Protein AF-A0A357LHB8-F1 (afdb_monomer_lite)

Secondary structure (DSSP, 8-state):
-PPPP-TTSHHHHHHHHHHHHHHHHHHHHHHHHHHTT--TTS---HHHHHHHHHHHHHHHHHHHHHHHHHHHHHHHHHHHHHHHHHTTTSPP----S---EETTEE---PPPPTT--

Structure (mmCIF, N/CA/C/O backbone):
data_AF-A0A357LHB8-F1
#
_entry.id   AF-A0A357LHB8-F1
#
loop_
_atom_site.group_PDB
_atom_site.id
_atom_site.type_symbol
_atom_site.label_atom_id
_atom_site.label_alt_id
_atom_site.label_comp_id
_atom_site.label_asym_id
_atom_site.label_entity_id
_atom_site.label_seq_id
_atom_site.pdbx_PDB_ins_code
_atom_site.Cartn_x
_atom_site.Cartn_y
_atom_site.Cartn_z
_atom_site.occupancy
_atom_site.B_iso_or_equiv
_atom_site.auth_seq_id
_atom_site.auth_comp_id
_atom_site.auth_asym_id
_atom_site.auth_atom_id
_atom_site.pdbx_PDB_model_num
ATOM 1 N N . MET A 1 1 ? 27.459 2.389 -3.980 1.00 49.25 1 MET A N 1
ATOM 2 C CA . MET A 1 1 ? 26.128 2.828 -3.506 1.00 49.25 1 MET A CA 1
ATOM 3 C C . MET A 1 1 ? 25.556 1.722 -2.641 1.00 49.25 1 MET A C 1
ATOM 5 O O . MET A 1 1 ? 25.505 0.592 -3.102 1.00 49.25 1 MET A O 1
ATOM 9 N N . ASN A 1 2 ? 25.243 2.031 -1.383 1.00 43.38 2 ASN A N 1
ATOM 10 C CA . ASN A 1 2 ? 24.798 1.082 -0.362 1.00 43.38 2 ASN A CA 1
ATOM 11 C C . ASN A 1 2 ? 23.263 1.055 -0.344 1.00 43.38 2 ASN A C 1
ATOM 13 O O . ASN A 1 2 ? 22.656 2.096 -0.102 1.00 43.38 2 ASN A O 1
ATOM 17 N N . ILE A 1 3 ? 22.648 -0.095 -0.627 1.00 52.84 3 ILE A N 1
ATOM 18 C CA . ILE A 1 3 ? 21.189 -0.258 -0.589 1.00 52.84 3 ILE A CA 1
ATOM 19 C C . ILE A 1 3 ? 20.830 -0.749 0.823 1.00 52.84 3 ILE A C 1
ATOM 21 O O . ILE A 1 3 ? 21.325 -1.805 1.221 1.00 52.84 3 ILE A O 1
ATOM 25 N N . PRO A 1 4 ? 20.058 0.007 1.622 1.00 52.84 4 PRO A N 1
ATOM 26 C CA . PRO A 1 4 ? 19.720 -0.396 2.984 1.00 52.84 4 PRO A CA 1
ATOM 27 C C . PRO A 1 4 ? 18.797 -1.632 2.997 1.00 52.84 4 PRO A C 1
ATOM 29 O O . PRO A 1 4 ? 18.040 -1.846 2.047 1.00 52.84 4 PRO A O 1
ATOM 32 N N . PRO A 1 5 ? 18.839 -2.451 4.067 1.00 49.53 5 PRO A N 1
ATOM 33 C CA . PRO A 1 5 ? 18.018 -3.648 4.183 1.00 49.53 5 PRO A CA 1
ATOM 34 C C . PRO A 1 5 ? 16.543 -3.300 4.445 1.00 49.53 5 PRO A C 1
ATOM 36 O O . PRO A 1 5 ? 16.209 -2.407 5.220 1.00 49.53 5 PRO A O 1
ATOM 39 N N . ILE A 1 6 ? 15.671 -4.078 3.811 1.00 56.66 6 ILE A N 1
ATOM 40 C CA . ILE A 1 6 ? 14.194 -4.073 3.786 1.00 56.66 6 ILE A CA 1
ATOM 41 C C . ILE A 1 6 ? 13.491 -4.369 5.138 1.00 56.66 6 ILE A C 1
ATOM 43 O O . ILE A 1 6 ? 12.431 -4.986 5.179 1.00 56.66 6 ILE A O 1
ATOM 47 N N . ALA A 1 7 ? 14.035 -3.919 6.270 1.00 51.09 7 ALA A N 1
ATOM 48 C CA . ALA A 1 7 ? 13.507 -4.238 7.606 1.00 51.09 7 ALA A CA 1
ATOM 49 C C . ALA A 1 7 ? 12.233 -3.459 8.021 1.00 51.09 7 ALA A C 1
ATOM 51 O O . ALA A 1 7 ? 11.690 -3.710 9.093 1.00 51.09 7 ALA A O 1
ATOM 52 N N . ALA A 1 8 ? 11.737 -2.517 7.210 1.00 52.94 8 ALA A N 1
ATOM 53 C CA . ALA A 1 8 ? 10.692 -1.574 7.632 1.00 52.94 8 ALA A CA 1
ATOM 54 C C . ALA A 1 8 ? 9.237 -2.067 7.465 1.00 52.94 8 ALA A C 1
ATOM 56 O O . ALA A 1 8 ? 8.332 -1.455 8.020 1.00 52.94 8 ALA A O 1
ATOM 57 N N . ALA A 1 9 ? 8.988 -3.157 6.728 1.00 52.66 9 ALA A N 1
ATOM 58 C CA . ALA A 1 9 ? 7.619 -3.602 6.424 1.00 52.66 9 ALA A CA 1
ATOM 59 C C . ALA A 1 9 ? 6.981 -4.497 7.510 1.00 52.66 9 ALA A C 1
ATOM 61 O O . ALA A 1 9 ? 5.762 -4.612 7.571 1.00 52.66 9 ALA A O 1
ATOM 62 N N . GLN A 1 10 ? 7.769 -5.124 8.393 1.00 52.34 10 GLN A N 1
ATOM 63 C CA . GLN A 1 10 ? 7.239 -6.029 9.433 1.00 52.34 10 GLN A CA 1
ATOM 64 C C . GLN A 1 10 ? 6.751 -5.304 10.699 1.00 52.34 10 GLN A C 1
ATOM 66 O O . GLN A 1 10 ? 6.019 -5.882 11.500 1.00 52.34 10 GLN A O 1
ATOM 71 N N . THR A 1 11 ? 7.124 -4.040 10.895 1.00 56.31 11 THR A N 1
ATOM 72 C CA . THR A 1 11 ? 6.855 -3.294 12.134 1.00 56.31 11 THR A CA 1
ATOM 73 C C . THR A 1 11 ? 5.472 -2.632 12.188 1.00 56.31 11 THR A C 1
ATOM 75 O O . THR A 1 11 ? 4.976 -2.396 13.288 1.00 56.31 11 THR A O 1
ATOM 78 N N . GLY A 1 12 ? 4.819 -2.366 11.048 1.00 58.12 12 GLY A N 1
ATOM 79 C CA . GLY A 1 12 ? 3.508 -1.690 10.993 1.00 58.12 12 GLY A CA 1
ATOM 80 C C . GLY A 1 12 ? 2.334 -2.571 11.436 1.00 58.12 12 GLY A C 1
ATOM 81 O O . GLY A 1 12 ? 1.626 -2.243 12.388 1.00 58.12 12 GLY A O 1
ATOM 82 N N . ALA A 1 13 ? 2.205 -3.759 10.835 1.00 58.53 13 ALA A N 1
ATOM 83 C CA . ALA A 1 13 ? 1.100 -4.680 11.114 1.00 58.53 13 ALA A CA 1
ATOM 84 C C . ALA A 1 13 ? 1.068 -5.168 12.578 1.00 58.53 13 ALA A C 1
ATOM 86 O O . ALA A 1 13 ? 0.000 -5.303 13.178 1.00 58.53 13 ALA A O 1
ATOM 87 N N . ALA A 1 14 ? 2.241 -5.379 13.188 1.00 62.25 14 ALA A N 1
ATOM 88 C CA . ALA A 1 14 ? 2.348 -5.747 14.600 1.00 62.25 14 ALA A CA 1
ATOM 89 C C . ALA A 1 14 ? 1.921 -4.602 15.541 1.00 62.25 14 ALA A C 1
ATOM 91 O O . ALA A 1 14 ? 1.349 -4.848 16.605 1.00 62.25 14 ALA A O 1
ATOM 92 N N . ALA A 1 15 ? 2.154 -3.345 15.147 1.00 67.06 15 ALA A N 1
ATOM 93 C CA . ALA A 1 15 ? 1.762 -2.178 15.930 1.00 67.06 15 ALA A CA 1
ATOM 94 C C . ALA A 1 15 ? 0.240 -1.945 15.909 1.00 67.06 15 ALA A C 1
ATOM 96 O O . ALA A 1 15 ? -0.326 -1.603 16.947 1.00 67.06 15 ALA A O 1
ATOM 97 N N . GLY A 1 16 ? -0.430 -2.174 14.773 1.00 67.81 16 GLY A N 1
ATOM 98 C CA . GLY A 1 16 ? -1.893 -2.074 14.660 1.00 67.81 16 GLY A CA 1
ATOM 99 C C . GLY A 1 16 ? -2.626 -3.103 15.530 1.00 67.81 16 GLY A C 1
ATOM 100 O O . GLY A 1 16 ? -3.501 -2.744 16.319 1.00 67.81 16 GLY A O 1
ATOM 101 N N . ALA A 1 17 ? -2.198 -4.369 15.477 1.00 67.81 17 ALA A N 1
ATOM 102 C CA . ALA A 1 17 ? -2.757 -5.434 16.315 1.00 67.81 17 ALA A CA 1
ATOM 103 C C . ALA A 1 17 ? -2.575 -5.159 17.822 1.00 67.81 17 ALA A C 1
ATOM 105 O O . ALA A 1 17 ? -3.490 -5.384 18.614 1.00 67.81 17 ALA A O 1
ATOM 106 N N . SER A 1 18 ? -1.420 -4.608 18.211 1.00 75.12 18 SER A N 1
ATOM 107 C CA . SER A 1 18 ? -1.123 -4.236 19.600 1.00 75.12 18 SER A CA 1
ATOM 108 C C . SER A 1 18 ? -2.037 -3.117 20.127 1.00 75.12 18 SER A C 1
ATOM 110 O O . SER A 1 18 ? -2.521 -3.187 21.256 1.00 75.12 18 SER A O 1
ATOM 112 N N . ARG A 1 19 ? -2.359 -2.112 19.298 1.00 76.44 19 ARG A N 1
ATOM 113 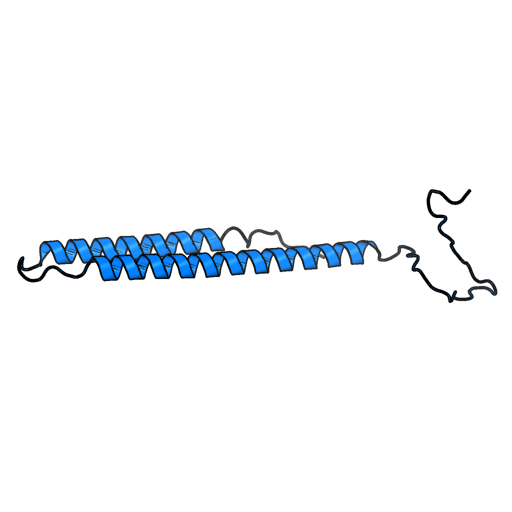C CA . ARG A 1 19 ? -3.279 -1.021 19.680 1.00 76.44 19 ARG A CA 1
ATOM 114 C C . ARG A 1 19 ? -4.714 -1.500 19.880 1.00 76.44 19 ARG A C 1
ATOM 116 O O . ARG A 1 19 ? -5.371 -1.069 20.823 1.00 76.44 19 ARG A O 1
ATOM 123 N N . ILE A 1 20 ? -5.193 -2.398 19.019 1.00 74.56 20 ILE A N 1
ATOM 124 C CA . ILE A 1 20 ? -6.540 -2.977 19.139 1.00 74.56 20 ILE A CA 1
ATOM 125 C C . ILE A 1 20 ? -6.655 -3.779 20.441 1.00 74.56 20 ILE A C 1
ATOM 127 O O . ILE A 1 20 ? -7.629 -3.611 21.174 1.00 74.56 20 ILE A O 1
ATOM 131 N N . ALA A 1 21 ? -5.640 -4.590 20.761 1.00 75.75 21 ALA A N 1
ATOM 132 C CA . ALA A 1 21 ? -5.585 -5.339 22.015 1.00 75.75 21 ALA A CA 1
ATOM 133 C C . ALA A 1 21 ? -5.597 -4.410 23.243 1.00 75.75 21 ALA A C 1
ATOM 135 O O . ALA A 1 21 ? -6.410 -4.597 24.144 1.00 75.75 21 ALA A O 1
ATOM 136 N N . ALA A 1 22 ? -4.790 -3.343 23.234 1.00 81.31 22 ALA A N 1
ATOM 137 C CA . ALA A 1 22 ? -4.752 -2.368 24.327 1.00 81.31 22 ALA A CA 1
ATOM 138 C C . ALA A 1 22 ? -6.096 -1.637 24.541 1.00 81.31 22 ALA A C 1
ATOM 140 O O . ALA A 1 22 ? -6.512 -1.404 25.681 1.00 81.31 22 ALA A O 1
ATOM 141 N N . ASN A 1 23 ? -6.803 -1.297 23.458 1.00 75.19 23 ASN A N 1
ATOM 142 C CA . ASN A 1 23 ? -8.128 -0.675 23.534 1.00 75.19 23 ASN A CA 1
ATOM 143 C C . ASN A 1 23 ? -9.178 -1.639 24.107 1.00 75.19 23 ASN A C 1
ATOM 145 O O . ASN A 1 23 ? -10.044 -1.223 24.879 1.00 75.19 23 ASN A O 1
ATOM 149 N N . PHE A 1 24 ? -9.084 -2.926 23.766 1.00 77.12 24 PHE A N 1
ATOM 150 C CA . PHE A 1 24 ? -9.965 -3.964 24.295 1.00 77.12 24 PHE A CA 1
ATOM 151 C C . PHE A 1 24 ? -9.715 -4.240 25.787 1.00 77.12 24 PHE A C 1
ATOM 153 O O . PHE A 1 24 ? -10.666 -4.314 26.561 1.00 77.12 24 PHE A O 1
ATOM 160 N N . ASP A 1 25 ? -8.456 -4.294 26.227 1.00 81.31 25 ASP A N 1
ATOM 161 C CA . ASP A 1 25 ? -8.115 -4.446 27.650 1.00 81.31 25 ASP A CA 1
ATOM 162 C C . ASP A 1 25 ? -8.580 -3.247 28.486 1.00 81.31 25 ASP A C 1
ATOM 164 O O . ASP A 1 25 ? -9.103 -3.401 29.594 1.00 81.31 25 ASP A O 1
ATOM 168 N N . THR A 1 26 ? -8.453 -2.036 27.937 1.00 81.69 26 THR A N 1
ATOM 169 C CA . THR A 1 26 ? -8.973 -0.817 28.574 1.00 81.69 26 THR A CA 1
ATOM 170 C C . THR A 1 26 ? -10.493 -0.885 28.713 1.00 81.69 26 THR A C 1
ATOM 172 O O . THR A 1 26 ? -11.032 -0.565 29.773 1.00 81.69 26 THR A O 1
ATOM 175 N N . PHE A 1 27 ? -11.191 -1.363 27.680 1.00 75.19 27 PHE A N 1
ATOM 176 C CA . PHE A 1 27 ? -12.632 -1.591 27.736 1.00 75.19 27 PHE A CA 1
ATOM 177 C C . PHE A 1 27 ? -13.021 -2.594 28.822 1.00 75.19 27 PHE A C 1
ATOM 179 O O . PHE A 1 27 ? -13.861 -2.275 29.660 1.00 75.19 27 PHE A O 1
ATOM 186 N N . LEU A 1 28 ? -12.394 -3.773 28.850 1.00 81.38 28 LEU A N 1
ATOM 187 C CA . LEU A 1 28 ? -12.686 -4.792 29.859 1.00 81.38 28 LEU A CA 1
ATOM 188 C C . LEU A 1 28 ? -12.412 -4.281 31.275 1.00 81.38 28 LEU A C 1
ATOM 190 O O . LEU A 1 28 ? -13.164 -4.586 32.199 1.00 81.38 28 LEU A O 1
ATOM 194 N N . THR A 1 29 ? -11.379 -3.459 31.448 1.00 81.44 29 THR A N 1
ATOM 195 C CA . THR A 1 29 ? -11.058 -2.831 32.734 1.00 81.44 29 THR A CA 1
ATOM 196 C C . THR A 1 29 ? -12.159 -1.868 33.173 1.00 81.44 29 THR A C 1
ATOM 198 O O . THR A 1 29 ? -12.622 -1.942 34.312 1.00 81.44 29 THR A O 1
ATOM 201 N N . LEU A 1 30 ? -12.626 -0.998 32.271 1.00 78.62 30 LEU A N 1
ATOM 202 C CA . LEU A 1 30 ? -13.725 -0.074 32.555 1.00 78.62 30 LEU A CA 1
ATOM 203 C C . LEU A 1 30 ? -15.043 -0.819 32.803 1.00 78.62 30 LEU A C 1
ATOM 205 O O . LEU A 1 30 ? -15.748 -0.487 33.752 1.00 78.62 30 LEU A O 1
ATOM 209 N N . LEU A 1 31 ? -15.336 -1.865 32.027 1.00 74.19 31 LEU A N 1
ATOM 210 C CA . LEU A 1 31 ? -16.508 -2.724 32.205 1.00 74.19 31 LEU A CA 1
ATOM 211 C C . LEU A 1 31 ? -16.493 -3.421 33.571 1.00 74.19 31 LEU A C 1
ATOM 213 O O . LEU A 1 31 ? -17.504 -3.459 34.267 1.00 74.19 31 LEU A O 1
ATOM 217 N N . THR A 1 32 ? -15.334 -3.934 33.984 1.00 76.44 32 THR A N 1
ATOM 218 C CA . THR A 1 32 ? -15.174 -4.615 35.276 1.00 76.44 32 THR A CA 1
ATOM 219 C C . THR A 1 32 ? -15.303 -3.630 36.440 1.00 76.44 32 THR A C 1
ATOM 221 O O . THR A 1 32 ? -15.953 -3.938 37.439 1.00 76.44 32 THR A O 1
ATOM 224 N N . ALA A 1 33 ? -14.734 -2.428 36.308 1.00 76.38 33 ALA A N 1
ATOM 225 C CA . ALA A 1 33 ? -14.856 -1.366 37.305 1.00 76.38 33 ALA A CA 1
ATOM 226 C C . ALA A 1 33 ? -16.301 -0.854 37.446 1.00 76.38 33 ALA A C 1
ATOM 228 O O . ALA A 1 33 ? -16.739 -0.547 38.557 1.00 76.38 33 ALA A O 1
ATOM 229 N N . GLN A 1 34 ? -17.045 -0.793 36.338 1.00 66.88 34 GLN A N 1
ATOM 230 C CA . GLN A 1 34 ? -18.466 -0.451 36.324 1.00 66.88 34 GLN A CA 1
ATOM 231 C C . GLN A 1 34 ? -19.302 -1.569 36.950 1.00 66.88 34 GLN A C 1
ATOM 233 O O . GLN A 1 34 ? -20.047 -1.293 37.876 1.00 66.88 34 GLN A O 1
ATOM 238 N N . LEU A 1 35 ? -19.123 -2.838 36.569 1.00 71.19 35 LEU A N 1
ATOM 239 C CA . LEU A 1 35 ? -19.827 -3.973 37.193 1.00 71.19 35 LEU A CA 1
ATOM 240 C 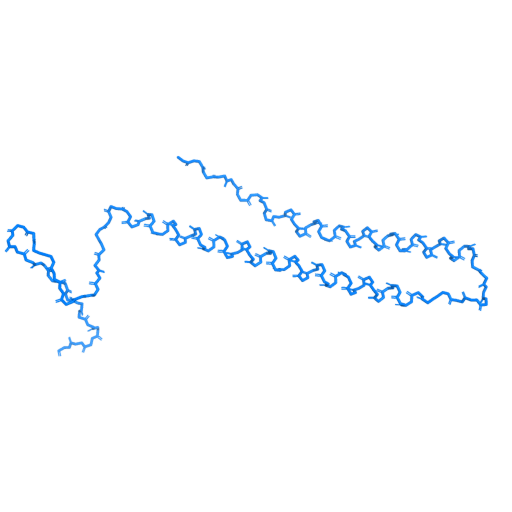C . LEU A 1 35 ? -19.645 -4.047 38.718 1.00 71.19 35 LEU A C 1
ATOM 242 O O . LEU A 1 35 ? -20.563 -4.459 39.420 1.00 71.19 35 LEU A O 1
ATOM 246 N N . GLN A 1 36 ? -18.488 -3.630 39.238 1.00 72.19 36 GLN A N 1
ATOM 247 C CA . GLN A 1 36 ? -18.245 -3.547 40.683 1.00 72.19 36 GLN A CA 1
ATOM 248 C C . GLN A 1 36 ? -18.975 -2.382 41.378 1.00 72.19 36 GLN A C 1
ATOM 250 O O . GLN A 1 36 ? -19.123 -2.425 42.595 1.00 72.19 36 GLN A O 1
ATOM 255 N N . ASN A 1 37 ? -19.423 -1.359 40.641 1.00 70.06 37 ASN A N 1
ATOM 256 C CA . ASN A 1 37 ? -20.022 -0.128 41.181 1.00 70.06 37 ASN A CA 1
ATOM 257 C C . ASN A 1 37 ? -21.420 0.211 40.612 1.00 70.06 37 ASN A C 1
ATOM 259 O O . ASN A 1 37 ? -21.915 1.308 40.861 1.00 70.06 37 ASN A O 1
ATOM 263 N N . GLN A 1 38 ? -22.051 -0.677 39.838 1.00 66.19 38 GLN A N 1
ATOM 264 C CA . GLN A 1 38 ? -23.315 -0.391 39.146 1.00 66.19 38 GLN A CA 1
ATOM 265 C C . GLN A 1 38 ? -24.547 -0.684 40.013 1.00 66.19 38 GLN A C 1
ATOM 267 O O . GLN A 1 38 ? -24.628 -1.712 40.687 1.00 66.19 38 GLN A O 1
ATOM 272 N N . ASP A 1 39 ? -25.530 0.214 39.933 1.00 63.28 39 ASP A N 1
ATOM 273 C CA . ASP A 1 39 ? -26.895 -0.010 40.408 1.00 63.28 39 ASP A CA 1
ATOM 274 C C . ASP A 1 39 ? -27.633 -0.915 39.392 1.00 63.28 39 ASP A C 1
ATOM 276 O O . ASP A 1 39 ? -27.606 -0.626 38.192 1.00 63.28 39 ASP A O 1
ATOM 280 N N . PRO A 1 40 ? -28.275 -2.021 39.817 1.00 58.31 40 PRO A N 1
ATOM 281 C CA . PRO A 1 40 ? -28.928 -2.991 38.929 1.00 58.31 40 PRO A CA 1
ATOM 282 C C . PRO A 1 40 ? -30.072 -2.441 38.056 1.00 58.31 40 PRO A C 1
ATOM 284 O O . PRO A 1 40 ? -30.562 -3.172 37.195 1.00 58.31 40 PRO A O 1
ATOM 287 N N . LEU A 1 41 ? -30.522 -1.199 38.269 1.00 60.47 41 LEU A N 1
ATOM 288 C CA . LEU A 1 41 ? -31.634 -0.587 37.533 1.00 60.47 41 LEU A CA 1
ATOM 289 C C . LEU A 1 41 ? -31.227 0.227 36.290 1.00 60.47 41 LEU A C 1
ATOM 291 O O . LEU A 1 41 ? -32.114 0.552 35.503 1.00 60.47 41 LEU A O 1
ATOM 295 N N . ASP A 1 42 ? -29.933 0.490 36.068 1.00 60.06 42 ASP A N 1
ATOM 296 C CA . ASP A 1 42 ? -29.416 1.181 34.870 1.00 60.06 42 ASP A CA 1
ATOM 297 C C . ASP A 1 42 ? -28.308 0.350 34.187 1.00 60.06 42 ASP A C 1
ATOM 299 O O . ASP A 1 42 ? -27.106 0.612 34.336 1.00 60.06 42 ASP A O 1
ATOM 303 N N . PRO A 1 43 ? -28.676 -0.706 33.437 1.00 60.28 43 PRO A N 1
ATOM 304 C CA . PRO A 1 43 ? -27.705 -1.458 32.659 1.00 60.28 43 PRO A CA 1
ATOM 305 C C . PRO A 1 43 ? -27.106 -0.543 31.584 1.00 60.28 43 PRO A C 1
ATOM 307 O O . PRO A 1 43 ? -27.803 -0.039 30.705 1.00 60.28 43 PRO A O 1
ATOM 310 N N . LEU A 1 44 ? -25.794 -0.316 31.664 1.00 62.44 44 LEU A N 1
ATOM 311 C CA . LEU A 1 44 ? -25.057 0.460 30.671 1.00 62.44 44 LEU A CA 1
ATOM 312 C C . LEU A 1 44 ? -25.156 -0.221 29.296 1.00 62.44 44 LEU A C 1
ATOM 314 O O . LEU A 1 44 ? -25.083 -1.450 29.197 1.00 62.44 44 LEU A O 1
ATOM 318 N N . ASP A 1 45 ? -25.265 0.585 28.238 1.00 67.69 45 ASP A N 1
ATOM 319 C CA . ASP A 1 45 ? -25.386 0.151 26.839 1.00 67.69 45 ASP A CA 1
ATOM 320 C C . ASP A 1 45 ? -24.028 -0.360 26.308 1.00 67.69 45 ASP A C 1
ATOM 322 O O . ASP A 1 45 ? -23.327 0.267 25.509 1.00 67.69 45 ASP A O 1
ATOM 326 N N . THR A 1 46 ? -23.599 -1.490 26.866 1.00 66.94 46 THR A N 1
ATOM 327 C CA . THR A 1 46 ? -22.292 -2.127 26.650 1.00 66.94 46 THR A CA 1
ATOM 328 C C . THR A 1 46 ? -22.105 -2.522 25.180 1.00 66.94 46 THR A C 1
ATOM 330 O O . THR A 1 46 ? -21.003 -2.437 24.629 1.00 66.94 46 THR A O 1
ATOM 333 N N . ASP A 1 47 ? -23.211 -2.848 24.513 1.00 72.25 47 ASP A N 1
ATOM 334 C CA . ASP A 1 47 ? -23.262 -3.241 23.108 1.00 72.25 47 ASP A CA 1
ATOM 335 C C . ASP A 1 47 ? -22.842 -2.104 22.168 1.00 72.25 47 ASP A C 1
ATOM 337 O O . ASP A 1 47 ? -22.134 -2.332 21.179 1.00 72.25 47 ASP A O 1
ATOM 341 N N . LYS A 1 48 ? -23.194 -0.851 22.491 1.00 75.06 48 LYS A N 1
ATOM 342 C CA . LYS A 1 48 ? -22.785 0.316 21.695 1.00 75.06 48 LYS A CA 1
ATOM 343 C C . LYS A 1 48 ? -21.285 0.561 21.721 1.00 75.06 48 LYS A C 1
ATOM 345 O O . LYS A 1 48 ? -20.733 1.003 20.712 1.00 75.06 48 LYS A O 1
ATOM 350 N N . PHE A 1 49 ? -20.627 0.324 22.852 1.00 73.94 49 PHE A N 1
ATOM 351 C CA . PHE A 1 49 ? -19.186 0.539 22.967 1.00 73.94 49 PHE A CA 1
ATOM 352 C C . PHE A 1 49 ? -18.406 -0.561 22.243 1.00 73.94 49 PHE A C 1
ATOM 354 O O . PHE A 1 49 ? -17.481 -0.266 21.487 1.00 73.94 49 PHE A O 1
ATOM 361 N N . VAL A 1 50 ? -18.825 -1.821 22.402 1.00 78.56 50 VAL A N 1
ATOM 362 C CA . VAL A 1 50 ? -18.245 -2.952 21.661 1.00 78.56 50 VAL A CA 1
ATOM 363 C C . VAL A 1 50 ? -18.396 -2.741 20.156 1.00 78.56 50 VAL A C 1
ATOM 365 O O . VAL A 1 50 ? -17.427 -2.906 19.418 1.00 78.56 50 VAL A O 1
ATOM 368 N N . SER A 1 51 ? -19.570 -2.295 19.702 1.00 83.62 51 SER A N 1
ATOM 369 C CA . SER A 1 51 ? -19.812 -1.996 18.285 1.00 83.62 51 SER A CA 1
ATOM 370 C C . SER A 1 51 ? -18.857 -0.922 17.751 1.00 83.62 51 SER A C 1
ATOM 372 O O . SER A 1 51 ? -18.228 -1.121 16.715 1.00 83.62 51 SER A O 1
ATOM 374 N N . GLN A 1 52 ? -18.667 0.175 18.493 1.00 82.00 52 GLN A N 1
ATOM 375 C CA . GLN A 1 52 ? -17.717 1.234 18.124 1.00 82.00 52 GLN A CA 1
ATOM 376 C C . GLN A 1 52 ? -16.263 0.742 18.092 1.00 82.00 52 GLN A C 1
ATOM 378 O O . GLN A 1 52 ? -15.496 1.152 17.223 1.00 82.00 52 GLN A O 1
ATOM 383 N N . LEU A 1 53 ? -15.873 -0.154 19.004 1.00 82.88 53 LEU A N 1
ATOM 384 C CA . LEU A 1 53 ? -14.526 -0.729 19.027 1.00 82.88 53 LEU A CA 1
ATOM 385 C C . LEU A 1 53 ? -14.278 -1.642 17.822 1.00 82.88 53 LEU A C 1
ATOM 387 O O . LEU A 1 53 ? -13.208 -1.578 17.215 1.00 82.88 53 LEU A O 1
ATOM 391 N N . VAL A 1 54 ? -15.259 -2.471 17.456 1.00 84.38 54 VAL A N 1
ATOM 392 C CA . VAL A 1 54 ? -15.189 -3.324 16.258 1.00 84.38 54 VAL A CA 1
ATOM 393 C C . VAL A 1 54 ? -15.074 -2.470 14.999 1.00 84.38 54 VAL A C 1
ATOM 395 O O . VAL A 1 54 ? -14.231 -2.745 14.145 1.00 84.38 54 VAL A O 1
ATOM 398 N N . GLU A 1 55 ? -15.868 -1.406 14.904 1.00 86.06 55 GLU A N 1
ATOM 399 C CA . GLU A 1 55 ? -15.839 -0.496 13.762 1.00 86.06 55 GLU A CA 1
ATOM 400 C C . GLU A 1 55 ? -14.495 0.237 13.660 1.00 86.06 55 GLU A C 1
ATOM 402 O O . GLU A 1 55 ? -13.871 0.245 12.599 1.00 86.06 55 GLU A O 1
ATOM 407 N N . PHE A 1 56 ? -13.965 0.735 14.781 1.00 83.94 56 PHE A N 1
ATOM 408 C CA . PHE A 1 56 ? -12.633 1.340 14.827 1.00 83.94 56 PHE A CA 1
ATOM 409 C C . PHE A 1 56 ? -11.525 0.350 14.429 1.00 83.94 56 PHE A C 1
ATOM 411 O O . PHE A 1 56 ? -10.647 0.685 13.636 1.00 83.94 56 PHE A O 1
ATOM 418 N N . SER A 1 57 ? -11.586 -0.889 14.928 1.00 82.56 57 SER A N 1
ATOM 419 C CA . SER A 1 57 ? -10.648 -1.962 14.571 1.00 82.56 57 SER A CA 1
ATOM 420 C C . SER A 1 57 ? -10.675 -2.272 13.071 1.00 82.56 57 SER A C 1
ATOM 422 O O . SER A 1 57 ? -9.625 -2.438 12.450 1.00 82.56 57 SER A O 1
ATOM 424 N N . SER A 1 58 ? -11.863 -2.291 12.461 1.00 84.62 58 SER A N 1
ATOM 425 C CA . SER A 1 58 ? -12.021 -2.505 11.019 1.00 84.62 58 SER A CA 1
ATOM 426 C C . SER A 1 58 ? -11.434 -1.358 10.186 1.00 84.62 58 SER A C 1
ATOM 428 O O . SER A 1 58 ? -10.759 -1.600 9.179 1.00 84.62 58 SER A O 1
ATOM 430 N N . VAL A 1 59 ? -11.626 -0.110 10.624 1.00 88.00 59 VAL A N 1
ATOM 431 C CA . VAL A 1 59 ? -11.035 1.070 9.975 1.00 88.00 59 VAL A CA 1
ATOM 432 C C . VAL A 1 59 ? -9.509 1.043 10.073 1.00 88.00 59 VAL A C 1
ATOM 434 O O . VAL A 1 59 ? -8.837 1.209 9.056 1.00 88.00 59 VAL A O 1
ATOM 437 N N . GLU A 1 60 ? -8.946 0.765 11.250 1.00 82.75 60 GLU A N 1
ATOM 438 C CA . GLU A 1 60 ? -7.491 0.640 11.435 1.00 82.75 60 GLU A CA 1
ATOM 439 C C . GLU A 1 60 ? -6.900 -0.479 10.567 1.00 82.75 60 GLU A C 1
ATOM 441 O O . GLU A 1 60 ? -5.890 -0.270 9.895 1.00 82.75 60 GLU A O 1
ATOM 446 N N . GLN A 1 61 ? -7.557 -1.642 10.494 1.00 84.25 61 GLN A N 1
ATOM 447 C CA . GLN A 1 61 ? -7.135 -2.721 9.594 1.00 84.25 61 GLN A CA 1
ATOM 448 C C . GLN A 1 61 ? -7.144 -2.287 8.123 1.00 84.25 61 GLN A C 1
ATOM 450 O O . GLN A 1 61 ? -6.225 -2.626 7.378 1.00 84.25 61 GLN A O 1
ATOM 455 N N . SER A 1 62 ? -8.144 -1.508 7.705 1.00 86.56 62 SER A N 1
ATOM 456 C CA . SER A 1 62 ? -8.225 -0.976 6.339 1.00 86.56 62 SER A CA 1
ATOM 457 C C . SER A 1 62 ? -7.099 0.022 6.045 1.00 86.56 62 SER A C 1
ATOM 459 O O . SER A 1 62 ? -6.508 -0.005 4.966 1.00 86.56 62 SER A O 1
ATOM 461 N N . ILE A 1 63 ? -6.754 0.876 7.013 1.00 86.25 63 ILE A N 1
ATOM 462 C CA . ILE A 1 63 ? -5.623 1.808 6.909 1.00 86.25 63 ILE A CA 1
ATOM 463 C C . ILE A 1 63 ? -4.301 1.040 6.773 1.00 86.25 63 ILE A C 1
ATOM 465 O O . ILE A 1 63 ? -3.495 1.361 5.898 1.00 86.25 63 ILE A O 1
ATOM 469 N N . GLU A 1 64 ? -4.081 0.009 7.589 1.00 83.25 64 GLU A N 1
ATOM 470 C CA . GLU A 1 64 ? -2.877 -0.826 7.504 1.00 83.25 64 GLU A CA 1
ATOM 471 C C . GLU A 1 64 ? -2.796 -1.594 6.178 1.00 83.25 64 GLU A C 1
ATOM 473 O O . GLU A 1 64 ? -1.730 -1.662 5.563 1.00 83.25 64 GLU A O 1
ATOM 478 N N . ALA A 1 65 ? -3.919 -2.115 5.677 1.00 85.38 65 ALA A N 1
ATOM 479 C CA . ALA A 1 65 ? -3.969 -2.742 4.360 1.00 85.38 65 ALA A CA 1
ATOM 480 C C . ALA A 1 65 ? -3.553 -1.761 3.249 1.00 85.38 65 ALA A C 1
ATOM 482 O O . ALA A 1 65 ? -2.718 -2.105 2.411 1.00 85.38 65 ALA A O 1
ATOM 483 N N . ASN A 1 66 ? -4.058 -0.525 3.281 1.00 90.56 66 ASN A N 1
ATOM 484 C CA . ASN A 1 66 ? -3.678 0.511 2.318 1.00 90.56 66 ASN A CA 1
ATOM 485 C C . ASN A 1 66 ? -2.181 0.856 2.392 1.00 90.56 66 ASN A C 1
ATOM 487 O O . ASN A 1 66 ? -1.523 0.921 1.356 1.00 90.56 66 ASN A O 1
ATOM 491 N N . ARG A 1 67 ? -1.603 0.979 3.594 1.00 86.38 67 ARG A N 1
ATOM 492 C CA . ARG A 1 67 ? -0.150 1.195 3.766 1.00 86.38 67 ARG A CA 1
ATOM 493 C C . ARG A 1 67 ? 0.691 0.062 3.183 1.00 86.38 67 ARG A C 1
ATOM 495 O O . ARG A 1 67 ? 1.735 0.301 2.568 1.00 86.38 67 ARG A O 1
ATOM 502 N N . ASN A 1 68 ? 0.243 -1.179 3.354 1.00 85.94 68 ASN A N 1
ATOM 503 C CA . ASN A 1 68 ? 0.919 -2.336 2.771 1.00 85.94 68 ASN A CA 1
ATOM 504 C C . ASN A 1 68 ? 0.866 -2.293 1.238 1.00 85.94 68 ASN A C 1
ATOM 506 O O . ASN A 1 68 ? 1.875 -2.565 0.587 1.00 85.94 68 ASN A O 1
ATOM 510 N N . LEU A 1 69 ? -0.268 -1.893 0.653 1.00 91.25 69 LEU A N 1
ATOM 511 C CA . LEU A 1 69 ? -0.396 -1.705 -0.795 1.00 91.25 69 LEU A CA 1
ATOM 512 C C . LEU A 1 69 ? 0.531 -0.599 -1.315 1.00 91.25 69 LEU A C 1
ATOM 514 O O . LEU A 1 69 ? 1.235 -0.815 -2.299 1.00 91.25 69 LEU A O 1
ATOM 518 N N . GLU A 1 70 ? 0.601 0.548 -0.639 1.00 90.38 70 GLU A N 1
ATOM 519 C CA . GLU A 1 70 ? 1.540 1.628 -0.981 1.00 90.38 70 GLU A CA 1
ATOM 520 C C . GLU A 1 70 ? 2.999 1.148 -0.943 1.00 90.38 70 GLU A C 1
ATOM 522 O O . GLU A 1 70 ? 3.786 1.442 -1.846 1.00 90.38 70 GLU A O 1
ATOM 527 N N . THR A 1 71 ? 3.349 0.339 0.059 1.00 89.12 71 THR A N 1
ATOM 528 C CA . THR A 1 71 ? 4.683 -0.266 0.177 1.00 89.12 71 THR A CA 1
ATOM 529 C C . THR A 1 71 ? 4.984 -1.198 -0.999 1.00 89.12 71 THR A C 1
ATOM 531 O O . THR A 1 71 ? 6.067 -1.126 -1.583 1.00 89.12 71 THR A O 1
ATOM 534 N N . LEU A 1 72 ? 4.030 -2.050 -1.387 1.00 89.81 72 LEU A N 1
ATOM 535 C CA . LEU A 1 72 ? 4.177 -2.941 -2.541 1.00 89.81 72 LEU A CA 1
ATOM 536 C C . LEU A 1 72 ? 4.351 -2.159 -3.850 1.00 89.81 72 LEU A C 1
ATOM 538 O O . LEU A 1 72 ? 5.209 -2.510 -4.658 1.00 89.81 72 LEU A O 1
ATOM 542 N N . ILE A 1 73 ? 3.600 -1.071 -4.039 1.00 93.62 73 ILE A N 1
ATOM 543 C CA . ILE A 1 73 ? 3.744 -0.182 -5.202 1.00 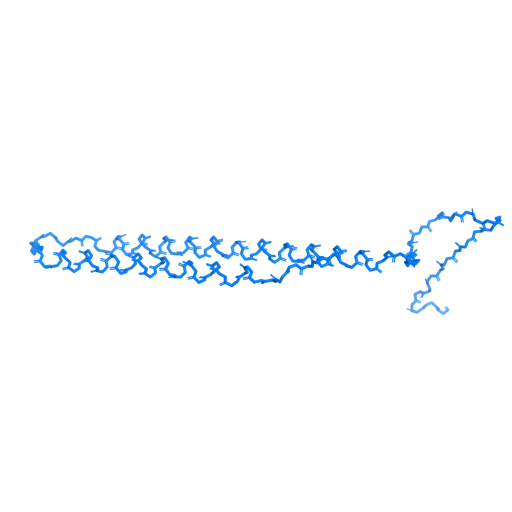93.62 73 ILE A CA 1
ATOM 544 C C . ILE A 1 73 ? 5.146 0.447 -5.235 1.00 93.62 73 ILE A C 1
ATOM 546 O O . ILE A 1 73 ? 5.792 0.473 -6.286 1.00 93.62 73 ILE A O 1
ATOM 550 N N . GLY A 1 74 ? 5.661 0.902 -4.089 1.00 92.56 74 GLY A N 1
ATOM 551 C CA . GLY A 1 74 ? 7.022 1.439 -3.988 1.00 92.56 74 GLY A CA 1
ATOM 552 C C . GLY A 1 74 ? 8.103 0.410 -4.343 1.00 92.56 74 GLY A C 1
ATOM 553 O O . GLY A 1 74 ? 9.071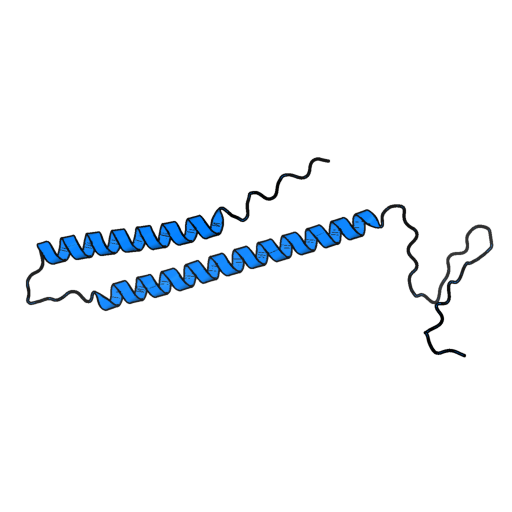 0.731 -5.044 1.00 92.56 74 GLY A O 1
ATOM 554 N N . LEU A 1 75 ? 7.925 -0.844 -3.917 1.00 89.19 75 LEU A N 1
ATOM 555 C CA . LEU A 1 75 ? 8.818 -1.949 -4.276 1.00 89.19 75 LEU A CA 1
ATOM 556 C C . LEU A 1 75 ? 8.784 -2.248 -5.780 1.00 89.19 75 LEU A C 1
ATOM 558 O O . LEU A 1 75 ? 9.843 -2.416 -6.385 1.00 89.19 75 LEU A O 1
ATOM 562 N N . GLN A 1 76 ? 7.599 -2.251 -6.394 1.00 93.38 76 GLN A N 1
ATOM 563 C CA . GLN A 1 76 ? 7.440 -2.456 -7.835 1.00 93.38 76 GLN A CA 1
ATOM 564 C C . GLN A 1 76 ? 8.159 -1.364 -8.645 1.00 93.38 76 GLN A C 1
ATOM 566 O O . GLN A 1 76 ? 8.951 -1.675 -9.534 1.00 93.38 76 GLN A O 1
ATOM 571 N N . SER A 1 77 ? 7.971 -0.091 -8.286 1.00 92.38 77 SER A N 1
ATOM 572 C CA . SER A 1 77 ? 8.662 1.044 -8.923 1.00 92.38 77 SER A CA 1
ATOM 573 C C . SER A 1 77 ? 10.192 0.953 -8.788 1.00 92.38 77 SER A C 1
ATOM 575 O O . SER A 1 77 ? 10.950 1.202 -9.735 1.00 92.38 77 SER A O 1
ATOM 577 N N . SER A 1 78 ? 10.670 0.513 -7.622 1.00 91.62 78 SER A N 1
ATOM 578 C CA . SER A 1 78 ? 12.100 0.283 -7.389 1.00 91.62 78 SER A CA 1
ATOM 579 C C . SER A 1 78 ? 12.648 -0.843 -8.274 1.00 91.62 78 SER A C 1
ATOM 581 O O . SER A 1 78 ? 13.744 -0.719 -8.825 1.00 91.62 78 SER A O 1
ATOM 583 N N . ALA A 1 79 ? 11.884 -1.923 -8.458 1.00 92.19 79 ALA A N 1
ATOM 584 C CA . ALA A 1 79 ? 12.253 -3.029 -9.337 1.00 92.19 79 ALA A CA 1
ATOM 585 C C . ALA A 1 79 ? 12.297 -2.605 -10.816 1.00 92.19 79 ALA A C 1
ATOM 587 O O . ALA A 1 79 ? 13.231 -2.961 -11.534 1.00 92.19 79 ALA A O 1
ATOM 588 N N . GLU A 1 80 ? 11.340 -1.797 -11.273 1.00 91.69 80 GLU A N 1
ATOM 589 C CA . GLU A 1 80 ? 11.342 -1.218 -12.624 1.00 91.69 80 GLU A CA 1
ATOM 590 C C . GLU A 1 80 ? 12.573 -0.338 -12.863 1.00 91.69 80 GLU A C 1
ATOM 592 O O . GLU A 1 80 ? 13.255 -0.477 -13.881 1.00 91.69 80 GLU A O 1
ATOM 597 N N . THR A 1 81 ? 12.928 0.495 -11.884 1.00 92.25 81 THR A N 1
ATOM 598 C CA . THR A 1 81 ? 14.140 1.324 -11.942 1.00 92.25 81 THR A CA 1
ATOM 599 C C . THR A 1 81 ? 15.405 0.466 -12.015 1.00 92.25 81 THR A C 1
ATOM 601 O O . THR A 1 81 ? 16.304 0.751 -12.808 1.00 92.25 81 THR A O 1
ATOM 604 N N . ALA A 1 82 ? 15.484 -0.616 -11.236 1.00 91.25 82 ALA A N 1
ATOM 605 C CA . ALA A 1 82 ? 16.608 -1.549 -11.293 1.00 91.25 82 ALA A CA 1
ATOM 606 C C . ALA A 1 82 ? 16.723 -2.239 -12.665 1.00 91.25 82 ALA A C 1
ATOM 608 O O . ALA A 1 82 ? 17.824 -2.366 -13.204 1.00 91.25 82 ALA A O 1
ATOM 609 N N . ASN A 1 83 ? 15.595 -2.622 -13.271 1.00 89.69 83 ASN A N 1
ATOM 610 C CA . ASN A 1 83 ? 15.568 -3.171 -14.626 1.00 89.69 83 ASN A CA 1
ATOM 611 C C . ASN A 1 83 ? 16.035 -2.147 -15.672 1.00 89.69 83 ASN A C 1
ATOM 613 O O . ASN A 1 83 ? 16.796 -2.498 -16.572 1.00 89.69 83 ASN A O 1
ATOM 617 N N . ALA A 1 84 ? 15.649 -0.876 -15.533 1.00 88.25 84 ALA A N 1
ATOM 618 C CA . ALA A 1 84 ? 16.124 0.197 -16.404 1.00 88.25 84 ALA A CA 1
ATOM 619 C C . ALA A 1 84 ? 17.633 0.448 -16.244 1.00 88.25 84 ALA A C 1
ATOM 621 O O . ALA A 1 84 ? 18.345 0.593 -17.237 1.00 88.25 84 ALA A O 1
ATOM 622 N N . LEU A 1 85 ? 18.153 0.425 -15.012 1.00 91.50 85 LEU A N 1
ATOM 623 C CA . LEU A 1 85 ? 19.594 0.503 -14.746 1.00 91.50 85 LEU A CA 1
ATOM 624 C C . LEU A 1 85 ? 20.354 -0.661 -15.388 1.00 91.50 85 LEU A C 1
ATOM 626 O O . LEU A 1 85 ? 21.452 -0.460 -15.897 1.00 91.50 85 LEU A O 1
ATOM 630 N N . ALA A 1 86 ? 19.765 -1.858 -15.434 1.00 89.12 86 ALA A N 1
ATOM 631 C CA . ALA A 1 86 ? 20.360 -2.995 -16.127 1.00 89.12 86 ALA A CA 1
ATOM 632 C C . ALA A 1 86 ? 20.456 -2.790 -17.650 1.00 89.12 86 ALA A C 1
ATOM 634 O O . ALA A 1 86 ? 21.237 -3.487 -18.293 1.00 89.12 86 ALA A O 1
ATOM 635 N N . LEU A 1 87 ? 19.693 -1.860 -18.239 1.00 88.38 87 LEU A N 1
ATOM 636 C CA . LEU A 1 87 ? 19.807 -1.475 -19.650 1.00 88.38 87 LEU A CA 1
ATOM 637 C C . LEU A 1 87 ? 20.951 -0.490 -19.920 1.00 88.38 87 LEU A C 1
ATOM 639 O O . LEU A 1 87 ? 21.345 -0.336 -21.077 1.00 88.38 87 LEU A O 1
ATOM 643 N N . LEU A 1 88 ? 21.527 0.147 -18.893 1.00 89.62 88 LEU A N 1
ATOM 644 C CA . LEU A 1 88 ? 22.680 1.025 -19.085 1.00 89.62 88 LEU A CA 1
ATOM 645 C C . LEU A 1 88 ? 23.857 0.245 -19.681 1.00 89.62 88 LEU A C 1
ATOM 647 O O . LEU A 1 88 ? 24.244 -0.814 -19.193 1.00 89.62 88 LEU A O 1
ATOM 651 N N . GLY A 1 89 ? 24.426 0.786 -20.758 1.00 87.06 89 GLY A N 1
ATOM 652 C CA . GLY A 1 89 ? 25.526 0.153 -21.489 1.00 87.06 89 GLY A CA 1
ATOM 653 C C . GLY A 1 89 ? 25.108 -1.000 -22.407 1.00 87.06 89 GLY A C 1
ATOM 654 O O . GLY A 1 89 ? 25.974 -1.610 -23.028 1.00 87.06 89 GLY A O 1
ATOM 655 N N . ARG A 1 90 ? 23.808 -1.297 -22.533 1.00 88.19 90 ARG A N 1
ATOM 656 C CA . ARG A 1 90 ? 23.286 -2.262 -23.509 1.00 88.19 90 ARG A CA 1
ATOM 657 C C . ARG A 1 90 ? 22.689 -1.544 -24.715 1.00 88.19 90 ARG A C 1
ATOM 659 O O . ARG A 1 90 ? 22.061 -0.496 -24.583 1.00 88.19 90 ARG A O 1
ATOM 666 N N . THR A 1 91 ? 22.826 -2.151 -25.890 1.00 83.88 91 THR A N 1
ATOM 667 C CA . THR A 1 91 ? 22.143 -1.691 -27.103 1.00 83.88 91 THR A CA 1
ATOM 668 C C . THR A 1 91 ? 20.703 -2.186 -27.093 1.00 83.88 91 THR A C 1
ATOM 670 O O . THR A 1 91 ? 20.458 -3.393 -27.118 1.00 83.88 91 THR A O 1
ATOM 673 N N . VAL A 1 92 ? 19.748 -1.259 -27.073 1.00 83.88 92 VAL A N 1
ATOM 674 C CA . VAL A 1 92 ? 18.317 -1.556 -27.206 1.00 83.88 92 VAL A CA 1
ATOM 675 C C . VAL A 1 92 ? 17.864 -1.289 -28.639 1.00 83.88 92 VAL A C 1
ATOM 677 O O . VAL A 1 92 ? 18.299 -0.325 -29.266 1.00 83.88 92 VAL A O 1
ATOM 680 N N . VAL A 1 93 ? 16.994 -2.149 -29.165 1.00 84.25 93 VAL A N 1
ATOM 681 C CA . VAL A 1 93 ? 16.354 -1.963 -30.473 1.00 84.25 93 VAL A CA 1
ATOM 682 C C . VAL A 1 93 ? 14.899 -1.606 -30.223 1.00 84.25 93 VAL A C 1
ATOM 684 O O . VAL A 1 93 ? 14.233 -2.274 -29.436 1.00 84.25 93 VAL A O 1
ATOM 687 N N . PHE A 1 94 ? 14.407 -0.565 -30.885 1.00 82.31 94 PHE A N 1
ATOM 688 C CA . PHE A 1 94 ? 13.008 -0.156 -30.830 1.00 82.31 94 PHE A CA 1
ATOM 689 C 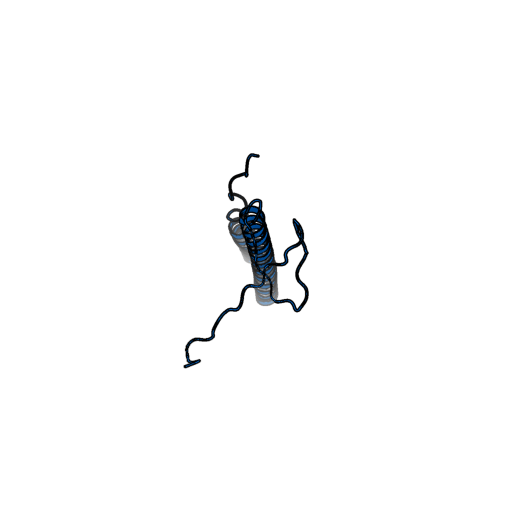C . PHE A 1 94 ? 12.408 -0.179 -32.235 1.00 82.31 94 PHE A C 1
ATOM 691 O O . PHE A 1 94 ? 13.117 -0.026 -33.229 1.00 82.31 94 PHE A O 1
ATOM 698 N N . ALA A 1 95 ? 11.098 -0.392 -32.314 1.00 84.75 95 ALA A N 1
ATOM 699 C CA . ALA A 1 95 ? 10.382 -0.324 -33.578 1.00 84.75 95 ALA A CA 1
ATOM 700 C C . ALA A 1 95 ? 10.331 1.131 -34.064 1.00 84.75 95 ALA A C 1
ATOM 702 O O . ALA A 1 95 ? 9.929 2.026 -33.321 1.00 84.75 95 ALA A O 1
ATOM 703 N N . GLY A 1 96 ? 10.730 1.364 -35.311 1.00 83.94 96 GLY A N 1
ATOM 704 C CA . GLY A 1 96 ? 10.709 2.685 -35.923 1.00 83.94 96 GLY A CA 1
ATOM 705 C C . GLY A 1 96 ? 10.905 2.611 -37.431 1.00 83.94 96 GLY A C 1
ATOM 706 O O . GLY A 1 96 ? 11.424 1.628 -37.950 1.00 83.94 96 GLY A O 1
ATOM 707 N N . ASP A 1 97 ? 10.482 3.667 -38.119 1.00 84.31 97 ASP A N 1
ATOM 708 C CA . ASP A 1 97 ? 10.600 3.889 -39.565 1.00 84.31 97 ASP A CA 1
ATOM 709 C C . ASP A 1 97 ? 11.738 4.865 -39.907 1.00 84.31 97 ASP A C 1
ATOM 711 O O . ASP A 1 97 ? 11.844 5.352 -41.034 1.00 84.31 97 ASP A O 1
ATOM 715 N N . ARG A 1 98 ? 12.610 5.164 -38.935 1.00 83.50 98 ARG A N 1
ATOM 716 C CA . ARG A 1 98 ? 13.784 6.028 -39.093 1.00 83.50 98 ARG A CA 1
ATOM 717 C C . ARG A 1 98 ? 15.000 5.374 -38.449 1.00 83.50 98 ARG A C 1
ATOM 719 O O . ARG A 1 98 ? 14.946 4.989 -37.285 1.00 83.50 98 ARG A O 1
ATOM 726 N N . ALA A 1 99 ? 16.106 5.324 -39.184 1.00 84.88 99 ALA A N 1
ATOM 727 C CA . ALA A 1 99 ? 17.397 4.865 -38.688 1.00 84.88 99 ALA A CA 1
ATOM 728 C C . ALA A 1 99 ? 18.396 6.028 -38.650 1.00 84.88 99 ALA A C 1
ATOM 730 O O . ALA A 1 99 ? 18.413 6.886 -39.537 1.00 84.88 99 ALA A O 1
ATOM 731 N N . ARG A 1 100 ? 19.233 6.065 -37.608 1.00 82.75 100 ARG A N 1
ATOM 732 C CA . ARG A 1 100 ? 20.354 7.006 -37.535 1.00 82.75 100 ARG A CA 1
ATOM 733 C C . ARG A 1 100 ? 21.454 6.533 -38.485 1.00 82.75 100 ARG A C 1
ATOM 735 O O . ARG A 1 100 ? 21.781 5.352 -38.504 1.00 82.75 100 ARG A O 1
ATOM 742 N N . ILE A 1 101 ? 22.020 7.463 -39.251 1.00 85.19 101 ILE A N 1
ATOM 743 C CA . ILE A 1 101 ? 23.192 7.200 -40.088 1.00 85.19 101 ILE A CA 1
ATOM 744 C C . ILE A 1 101 ? 24.443 7.424 -39.234 1.00 85.19 101 ILE A C 1
ATOM 746 O O . ILE A 1 101 ? 24.670 8.540 -38.766 1.00 85.19 101 ILE A O 1
ATOM 750 N N . GLU A 1 102 ? 25.261 6.389 -39.056 1.00 82.44 102 GLU A N 1
ATOM 751 C CA . GLU A 1 102 ? 26.583 6.470 -38.423 1.00 82.44 102 GLU A CA 1
ATOM 752 C C . GLU A 1 102 ? 27.636 5.929 -39.400 1.00 82.44 102 GLU A C 1
ATOM 754 O O . GLU A 1 102 ? 27.448 4.891 -40.029 1.00 82.44 102 GLU A O 1
ATOM 759 N N . GLY A 1 103 ? 28.726 6.676 -39.617 1.00 80.69 103 GLY A N 1
ATOM 760 C CA . GLY A 1 103 ? 29.775 6.280 -40.571 1.00 80.69 103 GLY A CA 1
ATOM 761 C C . GLY A 1 103 ? 29.340 6.227 -42.046 1.00 80.69 103 GLY A C 1
ATOM 762 O O . GLY A 1 103 ? 30.021 5.610 -42.858 1.00 80.69 103 GLY A O 1
ATOM 763 N N . GLY A 1 104 ? 28.217 6.863 -42.404 1.00 90.50 104 GLY A N 1
ATOM 764 C CA . GLY A 1 104 ? 27.680 6.881 -43.772 1.00 90.50 104 GLY A CA 1
ATOM 765 C C . GLY A 1 104 ? 26.730 5.726 -44.112 1.00 90.50 104 GLY A C 1
ATOM 766 O O . GLY A 1 104 ? 26.242 5.672 -45.238 1.00 90.50 104 GLY A O 1
ATOM 767 N N . ALA A 1 105 ? 26.424 4.843 -43.157 1.00 84.44 105 ALA A N 1
ATOM 768 C CA . ALA A 1 105 ? 25.458 3.756 -43.316 1.00 84.44 105 ALA A CA 1
ATOM 769 C C . ALA A 1 105 ? 24.367 3.802 -42.231 1.00 84.44 105 ALA A C 1
ATOM 771 O O . ALA A 1 105 ? 24.572 4.354 -41.151 1.00 84.44 105 ALA A O 1
ATOM 772 N N . ALA A 1 106 ? 23.202 3.220 -42.525 1.00 85.31 106 ALA A N 1
ATOM 773 C CA . ALA A 1 106 ? 22.108 3.019 -41.574 1.00 85.31 106 ALA A CA 1
ATOM 774 C C . ALA A 1 106 ? 21.839 1.517 -41.399 1.00 85.31 106 ALA A C 1
ATOM 776 O O . ALA A 1 106 ? 21.773 0.789 -42.390 1.00 85.31 106 ALA A O 1
ATOM 777 N N . GLU A 1 107 ? 21.658 1.063 -40.157 1.00 83.19 107 GLU A N 1
ATOM 778 C CA . GLU A 1 107 ? 21.300 -0.325 -39.835 1.00 83.19 107 GLU A CA 1
ATOM 779 C C . GLU A 1 107 ? 19.791 -0.440 -39.577 1.00 83.19 107 GLU A C 1
ATOM 781 O O . GLU A 1 107 ? 19.211 0.363 -38.845 1.00 83.19 107 GLU A O 1
ATOM 786 N N . TRP A 1 108 ? 19.164 -1.467 -40.153 1.00 84.94 108 TRP A N 1
ATOM 787 C CA . TRP A 1 108 ? 17.771 -1.832 -39.899 1.00 84.94 108 TRP A CA 1
ATOM 788 C C . TRP A 1 108 ? 17.706 -3.269 -39.409 1.00 84.94 108 TRP A C 1
ATOM 790 O O . TRP A 1 108 ? 18.327 -4.157 -39.994 1.00 84.94 108 TRP A O 1
ATOM 800 N N . ARG A 1 109 ? 16.915 -3.513 -38.362 1.00 81.94 109 ARG A N 1
ATOM 801 C CA . ARG A 1 109 ? 16.642 -4.863 -37.868 1.00 81.94 109 ARG A CA 1
ATOM 802 C C . ARG A 1 109 ? 15.179 -5.199 -38.107 1.00 81.94 109 ARG A C 1
ATOM 804 O O . ARG A 1 109 ? 14.298 -4.535 -37.573 1.00 81.94 109 ARG A O 1
ATOM 811 N N . TYR A 1 110 ? 14.937 -6.230 -38.909 1.00 83.25 110 TYR A N 1
ATOM 812 C CA . TYR A 1 110 ? 13.606 -6.775 -39.149 1.00 83.25 110 TYR A CA 1
ATOM 813 C C . TYR A 1 110 ? 13.428 -8.055 -38.331 1.00 83.25 110 TYR A C 1
ATOM 815 O O . TYR A 1 110 ? 14.301 -8.923 -38.344 1.00 83.25 110 TYR A O 1
ATOM 823 N N . VAL A 1 111 ? 12.315 -8.161 -37.605 1.00 82.44 111 VAL A N 1
ATOM 824 C CA . VAL A 1 111 ? 11.941 -9.378 -36.874 1.00 82.44 111 VAL A CA 1
ATOM 825 C C . VAL A 1 111 ? 10.872 -10.090 -37.690 1.00 82.44 111 VAL A C 1
ATOM 827 O O . VAL A 1 111 ? 9.801 -9.533 -37.921 1.00 82.44 111 VAL A O 1
ATOM 830 N N . VAL A 1 112 ? 11.175 -11.307 -38.140 1.00 84.88 112 VAL A N 1
ATOM 831 C CA . VAL A 1 112 ? 10.232 -12.144 -38.889 1.00 84.88 112 VAL A CA 1
ATOM 832 C C . VAL A 1 112 ? 9.278 -12.819 -37.892 1.00 84.88 112 VAL A C 1
ATOM 834 O O . VAL A 1 112 ? 9.766 -13.486 -36.978 1.00 84.88 112 VAL A O 1
ATOM 837 N N . PRO A 1 113 ? 7.947 -12.666 -38.023 1.00 81.31 113 PRO A N 1
ATOM 838 C CA . PRO A 1 113 ? 6.992 -13.398 -37.194 1.00 81.31 113 PRO A CA 1
ATOM 839 C C . PRO A 1 113 ? 7.073 -14.906 -37.470 1.00 81.31 113 PRO A C 1
ATOM 841 O O . PRO A 1 113 ? 7.188 -15.314 -38.629 1.00 81.31 113 PRO A O 1
ATOM 844 N N . GLU A 1 114 ? 6.971 -15.741 -36.432 1.00 77.75 114 GLU A N 1
ATOM 845 C CA . GLU A 1 114 ? 6.865 -17.195 -36.606 1.00 77.75 114 GLU A CA 1
ATOM 846 C C . GLU A 1 114 ? 5.611 -17.520 -37.436 1.00 77.75 114 GLU A C 1
ATOM 848 O O . GLU A 1 114 ? 4.484 -17.311 -36.990 1.00 77.75 114 GLU A O 1
ATOM 853 N N . GLY A 1 115 ? 5.811 -17.974 -38.676 1.00 74.81 115 GLY A N 1
ATOM 854 C CA . GLY A 1 115 ? 4.738 -18.276 -39.632 1.00 74.81 115 GLY A CA 1
ATOM 855 C C . GLY A 1 115 ? 4.860 -17.576 -40.987 1.00 74.81 115 GLY A C 1
ATOM 856 O O . GLY A 1 115 ? 4.098 -17.897 -41.894 1.00 74.81 115 GLY A O 1
ATOM 857 N N . ALA A 1 116 ? 5.814 -16.659 -41.163 1.00 63.75 116 ALA A N 1
ATOM 858 C CA . ALA A 1 116 ? 6.135 -16.125 -42.484 1.00 63.75 116 ALA A CA 1
ATOM 859 C C . ALA A 1 116 ? 7.068 -17.098 -43.234 1.00 63.75 116 ALA A C 1
ATOM 861 O O . ALA A 1 116 ? 8.282 -17.085 -43.028 1.00 63.75 116 ALA A O 1
ATOM 862 N N . SER A 1 117 ? 6.478 -17.965 -44.062 1.00 56.78 117 SER A N 1
ATOM 863 C CA . SER A 1 117 ? 7.162 -18.772 -45.087 1.00 56.78 117 SER A CA 1
ATOM 864 C C . SER A 1 117 ? 7.000 -18.156 -46.467 1.00 56.78 117 SER A C 1
ATOM 866 O O . SER A 1 117 ? 5.842 -17.778 -46.765 1.00 56.78 117 SER A O 1
#

pLDDT: mean 77.46, std 12.28, range [43.38, 93.62]
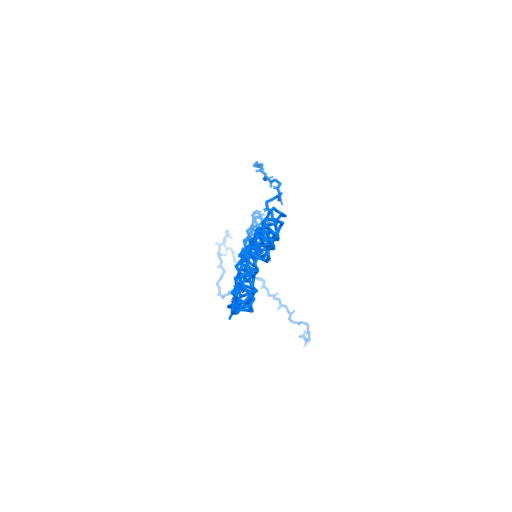
Foldseek 3Di:
DDDDDPPPLPPLVVVLVVVLVVVVVVLVVVVVVCVVPDDPPDDPPSVVVVVVSVVVSVVSVVVSVVVNVVVVVVVVVVVVVVVVVVCVPPDDDDDDPDFDDDPNDGDDDDDDPVPDD

Radius of gyration: 30.63 Å; chains: 1; bounding box: 61×26×86 Å

Sequence (117 aa):
MNIPPIAAAQTGAAAGASRIAANFDTFLTLLTAQLQNQDPLDPLDTDKFVSQLVEFSSVEQSIEANRNLETLIGLQSSAETANALALLGRTVVFAGDRARIEGGAAEWRYVVPEGAS